Protein AF-A0A3D5U955-F1 (afdb_monomer_lite)

pLDDT: mean 88.34, std 6.46, range [66.62, 96.31]

Structure (mmCIF, N/CA/C/O backbone):
data_AF-A0A3D5U955-F1
#
_entry.id   AF-A0A3D5U955-F1
#
loop_
_atom_site.group_PDB
_atom_site.id
_atom_site.type_symbol
_atom_site.label_atom_id
_atom_site.label_alt_id
_atom_site.label_comp_id
_atom_site.label_asym_id
_atom_site.label_entity_id
_atom_site.label_seq_id
_atom_site.pdbx_PDB_ins_code
_atom_site.Cartn_x
_atom_site.Cartn_y
_atom_site.Cartn_z
_atom_site.occupancy
_atom_site.B_iso_or_equiv
_atom_site.auth_seq_id
_atom_site.auth_comp_id
_atom_site.auth_asym_id
_atom_site.auth_atom_id
_atom_site.pdbx_PDB_model_num
ATOM 1 N N . ALA A 1 1 ? 8.422 6.964 -5.725 1.00 85.19 1 ALA A N 1
ATOM 2 C CA . ALA A 1 1 ? 7.190 7.581 -5.174 1.00 85.19 1 ALA A CA 1
ATOM 3 C C . ALA A 1 1 ? 6.541 6.650 -4.154 1.00 85.19 1 ALA A C 1
ATOM 5 O O . ALA A 1 1 ? 6.365 5.480 -4.474 1.00 85.19 1 ALA A O 1
ATOM 6 N N . VAL A 1 2 ? 6.213 7.146 -2.961 1.00 91.75 2 VAL A N 1
ATOM 7 C CA . VAL A 1 2 ? 5.649 6.398 -1.813 1.00 91.75 2 VAL A CA 1
ATOM 8 C C . VAL A 1 2 ? 4.308 7.009 -1.396 1.00 91.75 2 VAL A C 1
ATOM 10 O O . VAL 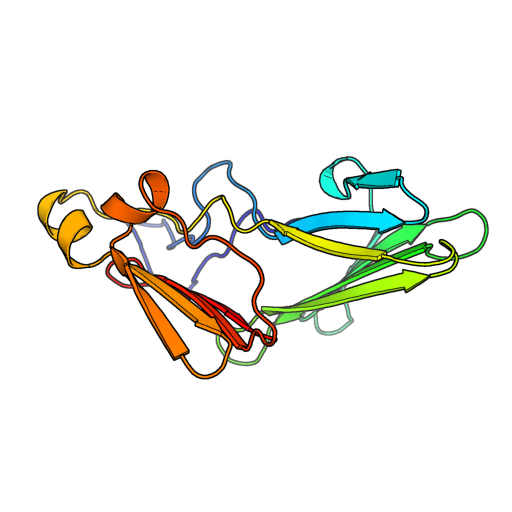A 1 2 ? 4.005 8.117 -1.835 1.00 91.75 2 VAL A O 1
ATOM 13 N N . ILE A 1 3 ? 3.537 6.324 -0.549 1.00 92.56 3 ILE A N 1
ATOM 14 C CA . ILE A 1 3 ? 2.359 6.912 0.108 1.00 92.56 3 ILE A CA 1
ATOM 15 C C . ILE A 1 3 ? 2.709 7.197 1.565 1.00 92.56 3 ILE A C 1
ATOM 17 O O . ILE A 1 3 ? 3.130 6.303 2.294 1.00 92.56 3 ILE A O 1
ATOM 21 N N . ASN A 1 4 ? 2.533 8.442 1.977 1.00 93.88 4 ASN A N 1
ATOM 22 C CA . ASN A 1 4 ? 2.817 8.949 3.319 1.00 93.88 4 ASN A CA 1
ATOM 23 C C . ASN A 1 4 ? 1.550 9.314 4.108 1.00 93.88 4 ASN A C 1
ATOM 25 O O . ASN A 1 4 ? 1.643 9.508 5.312 1.00 93.88 4 ASN A O 1
ATOM 29 N N . SER A 1 5 ? 0.386 9.372 3.457 1.00 93.44 5 SER A N 1
ATOM 30 C CA . SER A 1 5 ? -0.899 9.645 4.106 1.00 93.44 5 SER A CA 1
ATOM 31 C C . SER A 1 5 ? -2.059 9.053 3.300 1.00 93.44 5 SER A C 1
ATOM 33 O O . SER A 1 5 ? -2.028 9.060 2.066 1.00 93.44 5 SER A O 1
ATOM 35 N N . ILE A 1 6 ? -3.066 8.522 3.999 1.00 93.94 6 ILE A N 1
ATOM 36 C CA . ILE A 1 6 ? -4.365 8.110 3.453 1.00 93.94 6 ILE A CA 1
ATOM 37 C C . ILE A 1 6 ? -5.448 8.635 4.401 1.00 93.94 6 ILE A C 1
ATOM 39 O O . ILE A 1 6 ? -5.852 7.952 5.344 1.00 93.94 6 ILE A O 1
ATOM 43 N N . GLU A 1 7 ? -5.927 9.848 4.132 1.00 93.56 7 GLU A N 1
ATOM 44 C CA . GLU A 1 7 ? -6.971 10.496 4.929 1.00 93.56 7 GLU A CA 1
ATOM 45 C C . GLU A 1 7 ? -8.379 10.067 4.495 1.00 93.56 7 GLU A C 1
ATOM 47 O O . GLU A 1 7 ? -8.795 10.247 3.346 1.00 93.56 7 GLU A O 1
ATOM 52 N N . LEU A 1 8 ? -9.158 9.554 5.446 1.00 92.56 8 LEU A N 1
ATOM 53 C CA . LEU A 1 8 ? -10.563 9.222 5.253 1.00 92.56 8 LEU A CA 1
ATOM 54 C C . LEU A 1 8 ? -11.438 10.433 5.596 1.00 92.56 8 LEU A C 1
ATOM 56 O O . LEU A 1 8 ? -11.692 10.734 6.761 1.00 92.56 8 LEU A O 1
ATOM 60 N N . LYS A 1 9 ? -11.934 11.122 4.565 1.00 90.81 9 LYS A N 1
ATOM 61 C CA . LYS A 1 9 ? -12.647 12.409 4.699 1.00 90.81 9 LYS A CA 1
ATOM 62 C C . LYS A 1 9 ? -13.905 12.350 5.572 1.00 90.81 9 LYS A C 1
ATOM 64 O O . LYS A 1 9 ? -14.230 13.340 6.230 1.00 90.81 9 LYS A O 1
ATOM 69 N N . ASP A 1 10 ? -14.568 11.199 5.621 1.00 91.81 10 ASP A N 1
ATOM 70 C CA . ASP A 1 10 ? -15.824 11.005 6.357 1.00 91.81 10 ASP A CA 1
ATOM 71 C C . ASP A 1 10 ? -15.627 10.480 7.789 1.00 91.81 10 ASP A C 1
ATOM 73 O O . ASP A 1 10 ? -16.603 10.232 8.495 1.00 91.81 10 ASP A O 1
ATOM 77 N N . PHE A 1 11 ? -14.378 10.308 8.236 1.00 91.31 11 PHE A N 1
ATOM 78 C CA . PHE A 1 11 ? -14.065 9.780 9.561 1.00 91.31 11 PHE A CA 1
ATOM 79 C C . PHE A 1 11 ? -13.193 10.759 10.338 1.00 91.31 11 PHE A C 1
ATOM 81 O O . PHE A 1 11 ? -12.089 11.104 9.919 1.00 91.31 11 PHE A O 1
ATOM 88 N N . ASP A 1 12 ? -13.680 11.165 11.505 1.00 89.69 12 ASP A N 1
ATOM 89 C CA . ASP A 1 12 ? -12.967 12.058 12.410 1.00 89.69 12 ASP A CA 1
ATOM 90 C C . ASP A 1 12 ? -12.318 11.255 13.543 1.00 89.69 12 ASP A C 1
ATOM 92 O O . ASP A 1 12 ? -12.955 10.421 14.192 1.00 89.69 12 ASP A O 1
ATOM 96 N N . PHE A 1 13 ? -11.038 11.515 13.790 1.00 81.50 13 PHE A N 1
ATOM 97 C CA . PHE A 1 13 ? -10.317 11.010 14.956 1.00 81.50 13 PHE A CA 1
ATOM 98 C C . PHE A 1 13 ? -10.507 11.923 16.177 1.00 81.50 13 PHE A C 1
ATOM 100 O O . PHE A 1 13 ? -10.559 11.463 17.318 1.00 81.50 13 PHE A O 1
ATOM 107 N N . GLY A 1 14 ? -10.657 13.223 15.934 1.00 81.19 14 GLY A N 1
ATOM 108 C CA . GLY A 1 14 ? -10.925 14.244 16.937 1.00 81.19 14 GLY A CA 1
ATOM 109 C C . GLY A 1 14 ? -11.495 15.502 16.282 1.00 81.19 14 GLY A C 1
ATOM 110 O O . GLY A 1 14 ? -11.729 15.506 15.073 1.00 81.19 14 GLY A O 1
ATOM 111 N N . PRO A 1 15 ? -11.726 16.579 17.050 1.00 83.81 15 PRO A N 1
ATOM 112 C CA . PRO A 1 15 ? -12.160 17.852 16.485 1.00 83.81 15 PRO A CA 1
ATOM 113 C C . PRO A 1 15 ? -11.187 18.303 15.389 1.00 83.81 15 PRO A C 1
ATOM 115 O O . PRO A 1 15 ? -10.001 18.466 15.662 1.00 83.81 15 PRO A O 1
ATOM 118 N N . GLU A 1 16 ? -11.692 18.461 14.163 1.00 84.25 16 GLU A N 1
ATOM 119 C CA . GLU A 1 16 ? -10.936 18.916 12.981 1.00 84.25 16 GLU A CA 1
ATOM 120 C C . GLU A 1 16 ? -9.790 17.996 12.517 1.00 84.25 16 GLU A C 1
ATOM 122 O O . GLU A 1 16 ? -9.053 18.357 11.602 1.00 84.25 16 GLU A O 1
ATOM 127 N N . LEU A 1 17 ? -9.658 16.791 13.082 1.00 88.44 17 LEU A N 1
ATOM 128 C CA . LEU A 1 17 ? -8.620 15.833 12.705 1.00 88.44 17 LEU A CA 1
ATOM 129 C C . LEU A 1 17 ? -9.244 14.612 12.036 1.00 88.44 17 LEU A C 1
ATOM 131 O O . LEU A 1 17 ? -9.953 13.836 12.681 1.00 88.44 17 LEU A O 1
ATOM 135 N N . LYS A 1 18 ? -8.956 14.437 10.745 1.00 91.19 18 LYS A N 1
ATOM 136 C CA . LYS A 1 18 ? -9.391 13.268 9.979 1.00 91.19 18 LYS A CA 1
ATOM 137 C C . LYS A 1 18 ? -8.603 12.029 10.372 1.00 91.19 18 LYS A C 1
ATOM 139 O O . LYS A 1 18 ? -7.474 12.106 10.852 1.00 91.19 18 LYS A O 1
ATOM 144 N N . VAL A 1 19 ? -9.228 10.872 10.188 1.00 91.69 19 VAL A N 1
ATOM 145 C CA . VAL A 1 19 ? -8.535 9.593 10.306 1.00 91.69 19 VAL A CA 1
ATOM 146 C C . VAL A 1 19 ? -7.545 9.477 9.153 1.00 91.69 19 VAL A C 1
ATOM 148 O O . VAL A 1 19 ? -7.959 9.398 8.000 1.00 91.69 19 VAL A O 1
ATOM 151 N N . ASP A 1 20 ? -6.257 9.412 9.477 1.00 93.50 20 ASP A N 1
ATOM 152 C CA . ASP A 1 20 ? -5.210 8.952 8.566 1.00 93.50 20 ASP A CA 1
ATOM 153 C C . ASP A 1 20 ? -4.901 7.483 8.869 1.00 93.50 20 ASP A C 1
ATOM 155 O O . ASP A 1 20 ? -4.747 7.093 10.031 1.00 93.50 20 ASP A O 1
ATOM 159 N N . LEU A 1 21 ? -4.855 6.646 7.835 1.00 93.56 21 LEU A N 1
ATOM 160 C CA . LEU A 1 21 ? -4.529 5.231 7.985 1.00 93.56 21 LEU A CA 1
ATOM 161 C C . LEU A 1 21 ? -3.021 4.966 8.024 1.00 93.56 21 LEU A C 1
ATOM 163 O O . LEU A 1 21 ? -2.617 3.887 8.469 1.00 93.56 21 LEU A O 1
ATOM 167 N N . ILE A 1 22 ? -2.189 5.910 7.583 1.00 93.56 22 ILE A N 1
ATOM 168 C CA . ILE A 1 22 ? -0.731 5.788 7.632 1.00 93.56 22 ILE A CA 1
ATOM 169 C C . ILE A 1 22 ? -0.227 6.383 8.953 1.00 93.56 22 ILE A C 1
ATOM 171 O O . ILE A 1 22 ? -0.632 7.486 9.316 1.00 93.56 22 ILE A O 1
ATOM 175 N N . PRO A 1 23 ? 0.627 5.676 9.720 1.00 90.56 23 PRO A N 1
ATOM 176 C CA . PRO A 1 23 ? 1.197 6.242 10.937 1.00 90.56 23 PRO A CA 1
ATOM 177 C C . PRO A 1 23 ? 1.967 7.540 10.669 1.00 90.56 23 PRO A C 1
ATOM 179 O O . PRO A 1 23 ? 2.599 7.694 9.624 1.00 90.56 23 PRO A O 1
ATOM 182 N N . GLU A 1 24 ? 1.969 8.444 11.649 1.00 89.94 24 GLU A N 1
ATOM 183 C CA . GLU A 1 24 ? 2.676 9.721 11.546 1.00 89.94 24 GLU A CA 1
ATOM 184 C C . GLU A 1 24 ? 4.156 9.510 11.181 1.00 89.94 24 GLU A C 1
ATOM 186 O O . GLU A 1 24 ? 4.832 8.654 11.758 1.00 89.94 24 GLU A O 1
ATOM 191 N N . GLN A 1 25 ? 4.657 10.290 10.216 1.00 90.19 25 GLN A N 1
ATOM 192 C CA . GLN A 1 25 ? 6.034 10.220 9.693 1.00 90.19 25 GLN A CA 1
ATOM 193 C C . GLN A 1 25 ? 6.413 8.879 9.039 1.00 90.19 25 GLN A C 1
ATOM 195 O O . GLN A 1 25 ? 7.581 8.667 8.705 1.00 90.19 25 GLN A O 1
ATOM 200 N N . ALA A 1 26 ? 5.454 7.976 8.834 1.00 92.44 26 ALA A N 1
ATOM 201 C CA . ALA A 1 26 ? 5.688 6.719 8.153 1.00 92.44 26 ALA A CA 1
ATOM 202 C C . ALA A 1 26 ? 5.388 6.819 6.653 1.00 92.44 26 ALA A C 1
ATOM 204 O O . ALA A 1 26 ? 4.783 7.767 6.153 1.00 92.44 26 ALA A O 1
ATOM 205 N N . GLN A 1 27 ? 5.834 5.805 5.921 1.00 92.38 27 GLN A N 1
ATOM 206 C CA . GLN A 1 27 ? 5.562 5.659 4.500 1.00 92.38 27 GLN A CA 1
ATOM 207 C C . GLN A 1 27 ? 5.279 4.197 4.182 1.00 92.38 27 GLN A C 1
ATOM 209 O O . GLN A 1 27 ? 5.861 3.291 4.783 1.00 92.38 27 GLN A O 1
ATOM 214 N N . ILE A 1 28 ? 4.412 3.976 3.207 1.00 92.44 28 ILE A N 1
ATOM 215 C CA . ILE A 1 28 ? 4.135 2.662 2.649 1.00 92.44 28 ILE A CA 1
ATOM 216 C C . ILE A 1 28 ? 4.401 2.644 1.152 1.00 92.44 28 ILE A C 1
ATOM 218 O O . ILE A 1 28 ? 4.570 3.664 0.478 1.00 92.44 28 ILE A O 1
ATOM 222 N N . LEU A 1 29 ? 4.405 1.420 0.646 1.00 90.88 29 LEU A N 1
ATOM 223 C CA . LEU A 1 29 ? 4.620 1.055 -0.731 1.00 90.88 29 LEU A CA 1
ATOM 224 C C . LEU A 1 29 ? 5.977 1.516 -1.267 1.00 90.88 29 LEU A C 1
ATOM 226 O O . LEU A 1 29 ? 6.110 1.663 -2.478 1.00 90.88 29 LEU A O 1
ATOM 230 N N . ASN A 1 30 ? 7.005 1.689 -0.423 1.00 91.88 30 ASN A N 1
ATOM 231 C CA . ASN A 1 30 ? 8.362 1.825 -0.955 1.00 91.88 30 ASN A CA 1
ATOM 232 C C . ASN A 1 30 ? 8.702 0.605 -1.821 1.00 91.88 30 ASN A C 1
ATOM 234 O O . ASN A 1 30 ? 8.277 -0.512 -1.526 1.00 91.88 30 ASN A O 1
ATOM 238 N N . SER A 1 31 ? 9.432 0.829 -2.907 1.00 91.19 31 SER A N 1
ATOM 239 C CA . SER A 1 31 ? 9.689 -0.189 -3.911 1.00 91.19 31 SER A CA 1
ATOM 240 C C . SER A 1 31 ? 11.178 -0.379 -4.127 1.00 91.19 31 SER A C 1
ATOM 242 O O . SER A 1 31 ? 11.909 0.591 -4.313 1.00 91.19 31 SER A O 1
ATOM 244 N N . ILE A 1 32 ? 11.607 -1.638 -4.145 1.00 92.50 32 ILE A N 1
ATOM 245 C CA . ILE A 1 32 ? 12.961 -2.029 -4.539 1.00 92.50 32 ILE A CA 1
ATOM 246 C C . ILE A 1 32 ? 12.849 -2.894 -5.789 1.00 92.50 32 ILE A C 1
ATOM 248 O O . ILE A 1 32 ? 12.144 -3.905 -5.778 1.00 92.50 32 ILE A O 1
ATOM 252 N N . VAL A 1 33 ? 13.533 -2.499 -6.859 1.00 90.88 33 VAL A N 1
ATOM 253 C CA . VAL A 1 33 ? 13.594 -3.258 -8.116 1.00 90.88 33 VAL A CA 1
ATOM 254 C C . VAL A 1 33 ? 14.884 -4.064 -8.142 1.00 90.88 33 VAL A C 1
ATOM 256 O O . VAL A 1 33 ? 15.955 -3.502 -7.930 1.00 90.88 33 VAL A O 1
ATOM 259 N N . TYR A 1 34 ? 14.794 -5.364 -8.416 1.00 90.81 34 TYR A N 1
ATOM 260 C CA . TYR A 1 34 ? 15.948 -6.256 -8.525 1.00 90.81 34 TYR A CA 1
ATOM 261 C C . TYR A 1 34 ? 16.239 -6.560 -9.997 1.00 90.81 34 TYR A C 1
ATOM 263 O O . TYR A 1 34 ? 15.386 -7.118 -10.689 1.00 90.81 34 TYR A O 1
ATOM 271 N N . SER A 1 35 ? 17.443 -6.234 -10.472 1.00 87.00 35 SER A N 1
ATOM 272 C CA . SER A 1 35 ? 17.881 -6.476 -11.855 1.00 87.00 35 SER A CA 1
ATOM 273 C C . SER A 1 35 ? 19.337 -6.925 -11.887 1.00 87.00 35 SER A C 1
ATOM 275 O O . SER A 1 35 ? 20.181 -6.321 -11.236 1.00 87.00 35 SER A O 1
ATOM 277 N N . GLY A 1 36 ? 19.646 -8.001 -12.615 1.00 78.31 36 GLY A N 1
ATOM 278 C CA . GLY A 1 36 ? 21.038 -8.388 -12.904 1.00 78.31 36 GLY A CA 1
ATOM 279 C C . GLY A 1 36 ? 21.951 -8.668 -11.696 1.00 78.31 36 GLY A C 1
ATOM 280 O O . GLY A 1 36 ? 23.166 -8.662 -11.853 1.00 78.31 36 GLY A O 1
ATOM 281 N N . GLY A 1 37 ? 21.394 -8.918 -10.505 1.00 79.94 37 GLY A N 1
ATOM 282 C CA . GLY A 1 37 ? 22.157 -9.087 -9.257 1.00 79.94 37 GLY A CA 1
ATOM 283 C C . GLY A 1 37 ? 22.310 -7.806 -8.428 1.00 79.94 37 GLY A C 1
ATOM 284 O O . GLY A 1 37 ? 22.823 -7.864 -7.314 1.00 79.94 37 GLY A O 1
ATOM 285 N N . GLU A 1 38 ? 21.812 -6.679 -8.930 1.00 84.94 38 GLU A N 1
ATOM 286 C CA . GLU A 1 38 ? 21.726 -5.403 -8.228 1.00 84.94 38 GLU A CA 1
ATOM 287 C C . GLU A 1 38 ? 20.288 -5.115 -7.774 1.00 84.94 38 GLU A C 1
ATOM 289 O O . GLU A 1 38 ? 19.317 -5.736 -8.225 1.00 84.94 38 GLU A O 1
ATOM 294 N N . SER A 1 39 ? 20.149 -4.155 -6.860 1.00 89.50 39 SER A N 1
ATOM 295 C CA . SER A 1 39 ? 18.856 -3.671 -6.384 1.00 89.50 39 SER A CA 1
ATOM 296 C C . SER A 1 39 ? 18.817 -2.150 -6.370 1.00 89.50 39 SER A C 1
ATOM 298 O O . SER A 1 39 ? 19.741 -1.524 -5.850 1.00 89.50 39 SER A O 1
ATOM 300 N N . ILE A 1 40 ? 17.729 -1.568 -6.866 1.00 88.88 40 ILE A N 1
ATOM 301 C CA . ILE A 1 40 ? 17.505 -0.122 -6.877 1.00 88.88 40 ILE A CA 1
ATOM 302 C C . ILE A 1 40 ? 16.371 0.220 -5.918 1.00 88.88 40 ILE A C 1
ATOM 304 O O . ILE A 1 40 ? 15.236 -0.214 -6.119 1.00 88.88 40 ILE A O 1
ATOM 308 N N . ASP A 1 41 ? 16.676 1.016 -4.893 1.00 90.50 41 ASP A N 1
ATOM 309 C CA . ASP A 1 41 ? 15.680 1.583 -3.980 1.00 90.50 41 ASP A CA 1
ATOM 310 C C . ASP A 1 41 ? 15.062 2.850 -4.582 1.00 90.50 41 ASP A C 1
ATOM 312 O O . ASP A 1 41 ? 15.713 3.893 -4.727 1.00 90.50 41 ASP A O 1
ATOM 316 N N . LEU A 1 42 ? 13.777 2.766 -4.916 1.00 88.56 42 LEU A N 1
ATOM 317 C CA . LEU A 1 42 ? 13.049 3.843 -5.571 1.00 88.56 42 LEU A CA 1
ATOM 318 C C . LEU A 1 42 ? 12.675 4.987 -4.623 1.00 88.56 42 LEU A C 1
ATOM 320 O O . LEU A 1 42 ? 12.267 6.040 -5.107 1.00 88.56 42 LEU A O 1
ATOM 324 N N . SER A 1 43 ? 12.804 4.842 -3.301 1.00 84.88 43 SER A N 1
ATOM 325 C CA . SER A 1 43 ? 12.588 5.975 -2.382 1.00 84.88 43 SER A CA 1
ATOM 326 C C . SER A 1 43 ? 13.672 7.045 -2.490 1.00 84.88 43 SER A C 1
ATOM 328 O O . SER A 1 43 ? 13.419 8.205 -2.181 1.00 84.88 43 SER A O 1
ATOM 330 N N . THR A 1 44 ? 14.865 6.675 -2.960 1.00 87.56 44 THR A N 1
ATOM 331 C CA . THR A 1 44 ? 16.036 7.567 -3.024 1.00 87.56 44 THR A CA 1
ATOM 332 C C . THR A 1 44 ? 16.128 8.379 -4.317 1.00 87.56 44 THR A C 1
ATOM 334 O O . THR A 1 44 ? 17.052 9.172 -4.489 1.00 87.56 44 THR A O 1
ATOM 337 N N . HIS A 1 45 ? 15.172 8.196 -5.229 1.00 89.75 45 HIS A N 1
ATOM 338 C CA . HIS A 1 45 ? 15.172 8.799 -6.557 1.00 89.75 45 HIS A CA 1
ATOM 339 C C . HIS A 1 45 ? 14.058 9.837 -6.702 1.00 89.75 45 HIS A C 1
ATOM 341 O O . HIS A 1 45 ? 12.943 9.660 -6.205 1.00 89.75 45 HIS A O 1
ATOM 347 N N . ASN A 1 46 ? 14.344 10.897 -7.458 1.00 90.25 46 ASN A N 1
ATOM 348 C CA . ASN A 1 46 ? 13.356 11.908 -7.813 1.00 90.25 46 ASN A CA 1
ATOM 349 C C . ASN A 1 46 ? 12.554 11.455 -9.035 1.00 90.25 46 ASN A C 1
ATOM 351 O O . ASN A 1 46 ? 13.123 11.097 -10.065 1.00 90.25 46 ASN A O 1
ATOM 355 N N . PHE A 1 47 ? 11.230 11.504 -8.919 1.00 93.81 47 PHE A N 1
ATOM 356 C CA . PHE A 1 47 ? 10.306 11.189 -10.003 1.00 93.81 47 PHE A CA 1
ATOM 357 C C . PHE A 1 47 ? 9.709 12.472 -10.563 1.00 93.81 47 PHE A C 1
ATOM 359 O O . PHE A 1 47 ? 9.439 13.415 -9.821 1.00 93.81 47 PHE A O 1
ATOM 366 N N . ILE A 1 48 ? 9.435 12.469 -11.862 1.00 94.81 48 ILE A N 1
ATOM 367 C CA . ILE A 1 48 ? 8.557 13.458 -12.485 1.00 94.81 48 ILE A CA 1
ATOM 368 C C . ILE A 1 48 ? 7.128 12.944 -12.340 1.00 94.81 48 ILE A C 1
ATOM 370 O O . ILE A 1 48 ? 6.862 11.791 -12.677 1.00 94.81 48 ILE A O 1
ATOM 374 N N . SER A 1 49 ? 6.223 13.770 -11.822 1.00 94.94 49 SER A N 1
ATOM 375 C CA . SER A 1 49 ? 4.814 13.415 -11.649 1.00 94.94 49 SER A CA 1
ATOM 376 C C . SER A 1 49 ? 3.938 14.063 -12.711 1.00 94.94 49 SER A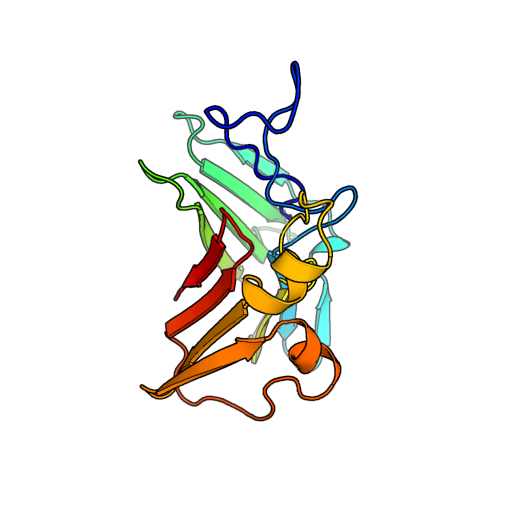 C 1
ATOM 378 O O . SER A 1 49 ? 4.066 15.260 -12.968 1.00 94.94 49 SER A O 1
ATOM 380 N N . GLU A 1 50 ? 2.987 13.302 -13.228 1.00 95.94 50 GLU A N 1
ATOM 381 C CA . GLU A 1 50 ? 1.906 13.774 -14.083 1.00 95.94 50 GLU A CA 1
ATOM 382 C C . GLU A 1 50 ? 0.569 13.338 -13.481 1.00 95.94 50 GLU A C 1
ATOM 384 O O . GLU A 1 50 ? 0.393 12.172 -13.127 1.00 95.94 50 GLU A O 1
ATOM 389 N N . VAL A 1 51 ? -0.357 14.281 -13.324 1.00 95.44 51 VAL A N 1
ATOM 390 C CA . VAL A 1 51 ? -1.716 14.023 -12.832 1.00 95.44 51 VAL A CA 1
ATOM 391 C C . VAL A 1 51 ? -2.647 13.975 -14.034 1.00 95.44 51 VAL A C 1
ATOM 393 O O . VAL A 1 51 ? -2.544 14.820 -14.924 1.00 95.44 51 VAL A O 1
ATOM 396 N N . ASP A 1 52 ? -3.548 12.995 -14.072 1.00 93.38 52 ASP A N 1
ATOM 397 C CA . ASP A 1 52 ? -4.504 12.906 -15.170 1.00 93.38 52 ASP A CA 1
ATOM 398 C C . ASP A 1 52 ? -5.502 14.075 -15.179 1.00 93.38 52 ASP A C 1
ATOM 400 O O . ASP A 1 52 ? -5.709 14.787 -14.195 1.00 93.38 52 ASP A O 1
ATOM 404 N N . SER A 1 53 ? -6.181 14.254 -16.313 1.00 90.38 53 SER A N 1
ATOM 405 C CA . SER A 1 53 ? -7.178 15.321 -16.484 1.00 90.38 53 SER A CA 1
ATOM 406 C C . SER A 1 53 ? -8.365 15.246 -15.513 1.00 90.38 53 SER A C 1
ATOM 408 O O . SER A 1 53 ? -9.050 16.245 -15.307 1.00 90.38 53 SER A O 1
ATOM 410 N N . THR A 1 54 ? -8.611 14.078 -14.913 1.00 88.44 54 THR A N 1
ATOM 411 C CA . THR A 1 54 ? -9.694 13.846 -13.948 1.00 88.44 54 THR A CA 1
ATOM 412 C C . THR A 1 54 ? -9.249 14.026 -12.497 1.00 88.44 54 THR A C 1
ATOM 414 O O . THR A 1 54 ? -10.077 13.937 -11.596 1.00 88.44 54 THR A O 1
ATOM 417 N N . SER A 1 55 ? -7.960 14.297 -12.260 1.00 87.25 55 SER A N 1
ATOM 418 C CA . SER A 1 55 ? -7.325 14.308 -10.936 1.00 87.25 55 SER A CA 1
ATOM 419 C C . SER A 1 55 ? -7.532 13.017 -10.133 1.00 87.25 55 SER A C 1
ATOM 421 O O . SER A 1 55 ? -7.446 13.032 -8.906 1.00 87.25 55 SER A O 1
ATOM 423 N N . ASN A 1 56 ? -7.809 11.904 -10.817 1.00 93.00 56 ASN A N 1
ATOM 424 C CA . ASN A 1 56 ? -8.109 10.613 -10.197 1.00 93.00 56 ASN A CA 1
ATOM 425 C C . ASN A 1 56 ? -6.921 9.645 -10.240 1.00 93.00 56 ASN A C 1
ATOM 427 O O . ASN A 1 56 ? -6.897 8.636 -9.530 1.00 93.00 56 ASN A O 1
ATOM 431 N N . SER A 1 57 ? -5.923 9.950 -11.066 1.00 96.12 57 SER A N 1
ATOM 432 C CA . SER A 1 57 ? -4.669 9.218 -11.102 1.00 96.12 57 SER A CA 1
ATOM 433 C C . SER A 1 57 ? -3.461 10.135 -11.184 1.00 96.12 57 SER A C 1
ATOM 435 O O . SER A 1 57 ? -3.516 11.257 -11.694 1.00 96.12 57 SER A O 1
ATOM 437 N N . VAL A 1 58 ? -2.351 9.625 -10.664 1.00 96.19 58 VAL A N 1
ATOM 438 C CA . VAL A 1 58 ? -1.033 10.241 -10.748 1.00 96.19 58 VAL A CA 1
ATOM 439 C C . VAL A 1 58 ? -0.032 9.194 -11.207 1.00 96.19 58 VAL A C 1
ATOM 441 O O . VAL A 1 58 ? 0.010 8.083 -10.679 1.00 96.19 58 VAL A O 1
ATOM 444 N N . THR A 1 59 ? 0.787 9.554 -12.188 1.00 96.31 59 THR A N 1
ATOM 445 C CA . THR A 1 59 ? 1.886 8.729 -12.685 1.00 96.31 59 THR A CA 1
ATOM 446 C C . THR A 1 59 ? 3.210 9.392 -12.351 1.00 96.31 59 THR A C 1
ATOM 448 O O . THR A 1 59 ? 3.441 10.556 -12.654 1.00 96.31 59 THR A O 1
ATOM 451 N N . PHE A 1 60 ? 4.101 8.631 -11.734 1.00 95.19 60 PHE A N 1
ATOM 452 C CA . PHE A 1 60 ? 5.457 9.012 -11.384 1.00 95.19 60 PHE A CA 1
ATOM 453 C C . PHE A 1 60 ? 6.430 8.294 -12.314 1.00 95.19 60 PHE A C 1
ATOM 455 O O . PHE A 1 60 ? 6.467 7.066 -12.331 1.00 95.19 60 PHE A O 1
ATOM 462 N N . SER A 1 61 ? 7.251 9.045 -13.041 1.00 94.81 61 SER A N 1
ATOM 463 C CA . SER A 1 61 ? 8.229 8.501 -13.986 1.00 94.81 61 SER A CA 1
ATOM 464 C C . SER A 1 61 ? 9.658 8.827 -13.556 1.00 94.81 61 SER A C 1
ATOM 466 O O . SER A 1 61 ? 9.997 9.991 -13.325 1.00 94.81 61 SER A O 1
ATOM 468 N N . LEU A 1 62 ? 10.502 7.798 -13.467 1.00 92.62 62 LEU A N 1
ATOM 469 C CA . LEU A 1 62 ? 11.953 7.936 -13.380 1.00 92.62 62 LEU A CA 1
ATOM 470 C C . LEU A 1 62 ? 12.512 7.921 -14.804 1.00 92.62 62 LEU A C 1
ATOM 472 O O . LEU A 1 62 ? 12.397 6.918 -15.510 1.00 92.62 62 LEU A O 1
ATOM 476 N N . GLN A 1 63 ? 13.086 9.043 -15.230 1.00 89.94 63 GLN A N 1
ATOM 477 C CA . GLN A 1 63 ? 13.591 9.206 -16.592 1.00 89.94 63 GLN A CA 1
ATOM 478 C C . GLN A 1 63 ? 14.986 8.595 -16.748 1.00 89.94 63 GLN A C 1
ATOM 480 O O . GLN A 1 63 ? 15.863 8.806 -15.911 1.00 89.94 63 GLN A O 1
ATOM 485 N N . GLY A 1 64 ? 15.186 7.848 -17.834 1.00 83.19 64 GLY A N 1
ATOM 486 C CA . GLY A 1 64 ? 16.503 7.506 -18.364 1.00 83.19 64 GLY A CA 1
ATOM 487 C C . GLY A 1 64 ? 17.011 8.584 -19.327 1.00 83.19 64 GLY A C 1
ATOM 488 O O . GLY A 1 64 ? 16.523 9.710 -19.331 1.00 83.19 64 GLY A O 1
ATOM 489 N N . GLN A 1 65 ? 17.992 8.241 -20.169 1.00 74.88 65 GLN A N 1
ATOM 490 C CA . GLN A 1 65 ? 18.521 9.191 -21.162 1.00 74.88 65 GLN A CA 1
ATOM 491 C C . GLN A 1 65 ? 17.504 9.556 -22.253 1.00 74.88 65 GLN A C 1
ATOM 493 O O . GLN A 1 65 ? 17.483 10.706 -22.679 1.00 74.88 65 GLN A O 1
ATOM 498 N N . ASN A 1 66 ? 16.683 8.594 -22.690 1.00 74.31 66 ASN A N 1
ATOM 499 C CA . ASN A 1 66 ? 15.754 8.779 -23.811 1.00 74.31 66 ASN A CA 1
ATOM 500 C C . ASN A 1 66 ? 14.284 8.538 -23.433 1.00 74.31 66 ASN A C 1
ATOM 502 O O . ASN A 1 66 ? 13.419 9.193 -23.998 1.00 74.31 66 ASN A O 1
ATOM 506 N N . ASP A 1 67 ? 14.013 7.644 -22.475 1.00 77.31 67 ASP A N 1
ATOM 507 C CA . ASP A 1 67 ? 12.662 7.228 -22.077 1.00 77.31 67 ASP A CA 1
ATOM 508 C C . ASP A 1 67 ? 12.575 6.969 -20.566 1.00 77.31 67 ASP A C 1
ATOM 510 O O . ASP A 1 67 ? 13.597 6.805 -19.888 1.00 77.31 67 ASP A O 1
ATOM 514 N N . ALA A 1 68 ? 11.350 6.864 -20.042 1.00 76.62 68 ALA A N 1
ATOM 515 C CA . ALA A 1 68 ? 11.106 6.462 -18.661 1.00 76.62 68 ALA A CA 1
ATOM 516 C C . ALA A 1 68 ? 11.524 5.000 -18.430 1.00 76.62 68 ALA A C 1
ATOM 518 O O . ALA A 1 68 ? 10.978 4.075 -19.036 1.00 76.62 68 ALA A O 1
ATOM 519 N N . ILE A 1 69 ? 12.467 4.790 -17.510 1.00 89.19 69 ILE A N 1
ATOM 520 C CA . ILE A 1 69 ? 12.955 3.454 -17.137 1.00 89.19 69 ILE A CA 1
ATOM 521 C C . ILE A 1 69 ? 12.063 2.792 -16.090 1.00 89.19 69 ILE A C 1
ATOM 523 O O . ILE A 1 69 ? 11.994 1.569 -16.014 1.00 89.19 69 ILE A O 1
ATOM 527 N N . ILE A 1 70 ? 11.358 3.591 -15.287 1.00 91.12 70 ILE A N 1
ATOM 528 C CA . ILE A 1 70 ? 10.393 3.104 -14.304 1.00 91.12 70 ILE A CA 1
ATOM 529 C C . ILE A 1 70 ? 9.208 4.055 -14.295 1.00 91.12 70 ILE A C 1
ATOM 531 O O . ILE A 1 70 ? 9.392 5.265 -14.140 1.00 91.12 70 ILE A O 1
ATOM 535 N N . GLN A 1 71 ? 7.999 3.513 -14.405 1.00 93.19 71 GLN A N 1
ATOM 536 C CA . GLN A 1 71 ? 6.774 4.265 -14.164 1.00 93.19 71 GLN A CA 1
ATOM 537 C C . GLN A 1 71 ? 5.982 3.615 -13.046 1.00 93.19 71 GLN A C 1
ATOM 539 O O . GLN A 1 71 ? 5.858 2.394 -12.973 1.00 93.19 71 GLN A O 1
ATOM 544 N N . ARG A 1 72 ? 5.429 4.454 -12.180 1.00 93.06 72 ARG A N 1
ATOM 545 C CA . ARG A 1 72 ? 4.541 4.045 -11.108 1.00 93.06 72 ARG A CA 1
ATOM 546 C C . ARG A 1 72 ? 3.280 4.876 -11.144 1.00 93.06 72 ARG A C 1
ATOM 548 O O . ARG A 1 72 ? 3.372 6.091 -11.003 1.00 93.06 72 ARG A O 1
ATOM 555 N N . SER A 1 73 ? 2.128 4.243 -11.262 1.00 94.75 73 SER A N 1
ATOM 556 C CA . SER A 1 73 ? 0.844 4.935 -11.202 1.00 94.75 73 SER A CA 1
ATOM 557 C C . SER A 1 73 ? 0.103 4.606 -9.915 1.00 94.75 73 SER A C 1
ATOM 559 O O . SER A 1 73 ? 0.231 3.515 -9.358 1.00 94.75 73 SER A O 1
ATOM 561 N N . TYR A 1 74 ? -0.677 5.578 -9.455 1.00 95.50 74 TYR A N 1
ATOM 562 C CA . TYR A 1 74 ? -1.711 5.393 -8.451 1.00 95.50 74 TYR A CA 1
ATOM 563 C C . TYR A 1 74 ? -3.020 5.926 -9.011 1.00 95.50 74 TYR A C 1
ATOM 565 O O . TYR A 1 74 ? -3.035 7.015 -9.586 1.00 95.50 74 TYR A O 1
ATOM 573 N N . ARG A 1 75 ? -4.111 5.186 -8.836 1.00 95.94 75 ARG A N 1
ATOM 574 C CA . ARG A 1 75 ? -5.451 5.604 -9.258 1.00 95.94 75 ARG A CA 1
ATOM 575 C C . ARG A 1 75 ? -6.474 5.225 -8.200 1.00 95.94 75 ARG A C 1
ATOM 577 O O . ARG A 1 75 ? -6.511 4.066 -7.791 1.00 95.94 75 ARG A O 1
ATOM 584 N N . LEU A 1 76 ? -7.311 6.174 -7.802 1.00 94.25 76 LEU A N 1
ATOM 585 C CA . LEU A 1 76 ? -8.418 5.893 -6.889 1.00 94.25 76 LEU A CA 1
ATOM 586 C C . LEU A 1 76 ? -9.548 5.178 -7.639 1.00 94.25 76 LEU A C 1
ATOM 588 O O . LEU A 1 76 ? -9.804 5.454 -8.816 1.00 94.25 76 LEU A O 1
ATOM 592 N N . ASP A 1 77 ? -10.201 4.236 -6.970 1.00 92.25 77 ASP A N 1
ATOM 593 C CA . ASP A 1 77 ? -11.477 3.693 -7.427 1.00 92.25 77 ASP A CA 1
ATOM 594 C C . ASP A 1 77 ? -12.663 4.493 -6.859 1.00 92.25 77 ASP A C 1
ATOM 596 O O . ASP A 1 77 ? -12.492 5.491 -6.160 1.00 92.25 77 ASP A O 1
ATOM 600 N N . ASP A 1 78 ? -13.882 4.048 -7.166 1.00 90.31 78 ASP A N 1
ATOM 601 C CA . ASP A 1 78 ? -15.117 4.685 -6.690 1.00 90.31 78 ASP A CA 1
ATOM 602 C C . ASP A 1 78 ? -15.449 4.345 -5.215 1.00 90.31 78 ASP A C 1
ATOM 604 O O . ASP A 1 78 ? -16.554 4.618 -4.741 1.00 90.31 78 ASP A O 1
ATOM 608 N N . GLN A 1 79 ? -14.537 3.685 -4.492 1.00 91.00 79 GLN A N 1
ATOM 609 C CA . GLN A 1 79 ? -14.687 3.241 -3.106 1.00 91.00 79 GLN A CA 1
ATOM 610 C C . GLN A 1 79 ? -13.460 3.660 -2.269 1.00 91.00 79 GLN A C 1
ATOM 612 O O . GLN A 1 79 ? -13.223 4.847 -2.064 1.00 91.00 79 GLN A O 1
ATOM 617 N N . TYR A 1 80 ? -12.715 2.693 -1.720 1.00 92.56 80 TYR A N 1
ATOM 618 C CA . TYR A 1 80 ? -11.535 2.903 -0.868 1.00 92.56 80 TYR A CA 1
ATOM 619 C C . TYR A 1 80 ? -10.268 2.267 -1.461 1.00 92.56 80 TYR A C 1
ATOM 621 O O . TYR A 1 80 ? -9.262 2.109 -0.766 1.00 92.56 80 TYR A O 1
ATOM 629 N N . GLY A 1 81 ? -10.319 1.831 -2.719 1.00 94.00 81 GLY A N 1
ATOM 630 C CA . GLY A 1 81 ? -9.213 1.178 -3.398 1.00 94.00 81 GLY A CA 1
ATOM 631 C C . GLY A 1 81 ? -8.259 2.178 -4.037 1.00 94.00 81 GLY A C 1
ATOM 632 O O . GLY A 1 81 ? -8.656 3.179 -4.632 1.00 94.00 81 GLY A O 1
ATOM 633 N N . ILE A 1 82 ? -6.969 1.862 -3.944 1.00 94.69 82 ILE A N 1
ATOM 634 C CA . ILE A 1 82 ? -5.905 2.556 -4.666 1.00 94.69 82 ILE A CA 1
ATOM 635 C C . ILE A 1 82 ? -5.249 1.530 -5.585 1.00 94.69 82 ILE A C 1
ATOM 637 O O . ILE A 1 82 ? -4.465 0.687 -5.143 1.00 94.69 82 ILE A O 1
ATOM 641 N N . HIS A 1 83 ? -5.573 1.593 -6.872 1.00 94.88 83 HIS A N 1
ATOM 642 C CA . HIS A 1 83 ? -4.873 0.814 -7.886 1.00 94.88 83 HIS A CA 1
ATOM 643 C C . HIS A 1 83 ? -3.434 1.306 -7.989 1.00 94.88 83 HIS A C 1
ATOM 645 O O . HIS A 1 83 ?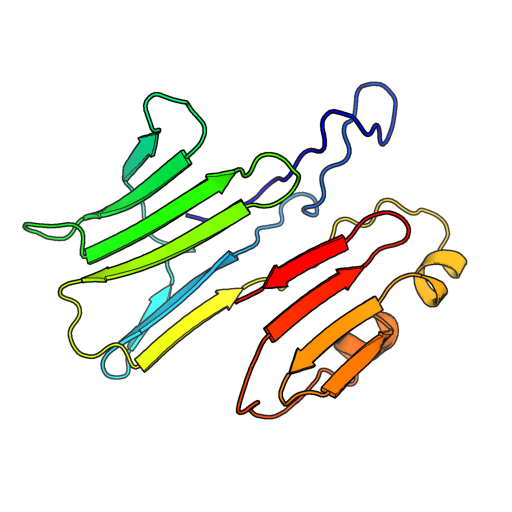 -3.203 2.511 -8.076 1.00 94.88 83 HIS A O 1
ATOM 651 N N . THR A 1 84 ? -2.483 0.374 -7.969 1.00 93.00 84 THR A N 1
ATOM 652 C CA . THR A 1 84 ? -1.055 0.667 -8.084 1.00 93.00 84 THR A CA 1
ATOM 653 C C . THR A 1 84 ? -0.458 -0.201 -9.177 1.00 93.00 84 THR A C 1
ATOM 655 O O . THR A 1 84 ? -0.507 -1.422 -9.061 1.00 93.00 84 THR A O 1
ATOM 658 N N . ASP A 1 85 ? 0.166 0.417 -10.176 1.00 92.56 85 ASP A N 1
ATOM 659 C CA . ASP A 1 85 ? 0.935 -0.294 -11.197 1.00 92.56 85 ASP A CA 1
ATOM 660 C C . ASP A 1 85 ? 2.393 0.159 -11.168 1.00 92.56 85 ASP A C 1
ATOM 662 O O . ASP A 1 85 ? 2.702 1.326 -10.910 1.00 92.56 85 ASP A O 1
ATOM 666 N N . ILE A 1 86 ? 3.302 -0.776 -11.442 1.00 90.50 86 ILE A N 1
ATOM 667 C CA . ILE A 1 86 ? 4.724 -0.498 -11.640 1.00 90.50 86 ILE A CA 1
ATOM 668 C C . ILE A 1 86 ? 5.136 -1.130 -12.962 1.00 90.50 86 ILE A C 1
ATOM 670 O O . ILE A 1 86 ? 5.056 -2.346 -13.123 1.00 90.50 86 ILE A O 1
ATOM 674 N N . SER A 1 87 ? 5.615 -0.307 -13.889 1.00 90.38 87 SER A N 1
ATOM 675 C CA . SER A 1 87 ? 6.275 -0.768 -15.105 1.00 90.38 87 SER A CA 1
ATOM 676 C C . SER A 1 87 ? 7.761 -0.448 -15.038 1.00 90.38 87 SER A C 1
ATOM 678 O O . SER A 1 87 ? 8.175 0.603 -14.541 1.00 90.38 87 SER A O 1
ATOM 680 N N . VAL A 1 88 ? 8.570 -1.385 -15.517 1.00 88.81 88 VAL A N 1
ATOM 681 C CA . VAL A 1 88 ? 10.020 -1.248 -15.590 1.00 88.81 88 VAL A CA 1
ATOM 682 C C . VAL A 1 88 ? 10.434 -1.528 -17.025 1.00 88.81 88 VAL A C 1
ATOM 684 O O . VAL A 1 88 ? 10.171 -2.608 -17.550 1.00 88.81 88 VAL A O 1
ATOM 687 N N . ASN A 1 89 ? 11.082 -0.551 -17.648 1.00 86.62 89 ASN A N 1
ATOM 688 C CA . ASN A 1 89 ? 11.483 -0.578 -19.046 1.00 86.62 89 ASN A CA 1
ATOM 689 C C . ASN A 1 89 ? 12.999 -0.425 -19.154 1.00 86.62 89 ASN A C 1
ATOM 691 O O . ASN A 1 89 ? 13.626 0.266 -18.355 1.00 86.62 89 ASN A O 1
ATOM 695 N N . SER A 1 90 ? 13.595 -1.029 -20.181 1.00 76.06 90 SER A N 1
ATOM 696 C CA . SER A 1 90 ? 14.989 -0.758 -20.574 1.00 76.06 90 SER A CA 1
ATOM 697 C C . SER A 1 90 ? 16.052 -1.020 -19.487 1.00 76.06 90 SER A C 1
ATOM 699 O O . SER A 1 90 ? 17.162 -0.504 -19.573 1.00 76.06 90 SER A O 1
ATOM 701 N N . MET A 1 91 ? 15.740 -1.853 -18.487 1.00 73.69 91 MET A N 1
ATOM 702 C CA . MET A 1 91 ? 16.613 -2.182 -17.348 1.00 73.69 91 MET A CA 1
ATOM 703 C C . MET A 1 91 ? 17.218 -3.599 -17.409 1.00 73.69 91 MET A C 1
ATOM 705 O O . MET A 1 91 ? 17.763 -4.088 -16.418 1.00 73.69 91 MET A O 1
ATOM 709 N N . GLY A 1 92 ? 17.130 -4.269 -18.563 1.00 75.31 92 GLY A N 1
ATOM 710 C CA . GLY A 1 92 ? 17.520 -5.674 -18.705 1.00 75.31 92 GLY A CA 1
ATOM 711 C C . GLY A 1 92 ? 16.561 -6.628 -17.980 1.00 75.31 92 GLY A C 1
ATOM 712 O O . GLY A 1 92 ? 15.390 -6.307 -17.781 1.00 75.31 92 GLY A O 1
ATOM 713 N N . SER A 1 93 ? 17.045 -7.819 -17.615 1.00 82.69 93 SER A N 1
ATOM 714 C CA . SER A 1 93 ? 16.235 -8.841 -16.938 1.00 82.69 93 SER A CA 1
ATOM 715 C C . SER A 1 93 ? 15.886 -8.432 -15.506 1.00 82.69 93 SER A C 1
ATOM 717 O O . SER A 1 93 ? 16.760 -8.367 -14.640 1.00 82.69 93 SER A O 1
ATOM 719 N N . ILE A 1 94 ? 14.595 -8.220 -15.253 1.00 85.31 94 ILE A N 1
ATOM 720 C CA . ILE A 1 94 ? 14.060 -7.956 -13.917 1.00 85.31 94 ILE A CA 1
ATOM 721 C C . ILE A 1 94 ? 13.822 -9.280 -13.196 1.00 85.31 94 ILE A C 1
ATOM 723 O O . ILE A 1 94 ? 13.069 -10.131 -13.663 1.00 85.31 94 ILE A O 1
ATOM 727 N N . ASN A 1 95 ? 14.459 -9.432 -12.038 1.00 87.31 95 ASN A N 1
ATOM 728 C CA . ASN A 1 95 ? 14.340 -10.615 -11.188 1.00 87.31 95 ASN A CA 1
ATOM 729 C C . ASN A 1 95 ? 13.175 -10.498 -10.193 1.00 87.31 95 ASN A C 1
ATOM 731 O O . ASN A 1 95 ? 12.732 -11.503 -9.645 1.00 87.31 95 ASN A O 1
ATOM 735 N N . GLY A 1 96 ? 12.688 -9.280 -9.937 1.00 87.38 96 GLY A N 1
ATOM 736 C CA . GLY A 1 96 ? 11.520 -9.044 -9.096 1.00 87.38 96 GLY A CA 1
ATOM 737 C C . GLY A 1 96 ? 11.380 -7.597 -8.635 1.00 87.38 96 GLY A C 1
ATOM 738 O O . GLY A 1 96 ? 12.279 -6.771 -8.812 1.00 87.38 96 GLY A O 1
ATOM 739 N N . VAL A 1 97 ? 10.246 -7.311 -8.000 1.00 88.75 97 VAL A N 1
ATOM 740 C CA . VAL A 1 97 ? 9.957 -6.038 -7.333 1.00 88.75 97 VAL A CA 1
ATOM 741 C C . VAL A 1 97 ? 9.495 -6.345 -5.915 1.00 88.75 97 VAL A C 1
ATOM 743 O O . VAL A 1 97 ? 8.615 -7.176 -5.706 1.00 88.75 97 VAL A O 1
ATOM 746 N N . ARG A 1 98 ? 10.083 -5.673 -4.928 1.00 90.12 98 ARG A N 1
ATOM 747 C CA . ARG A 1 98 ? 9.602 -5.692 -3.545 1.00 90.12 98 ARG A CA 1
ATOM 748 C C . ARG A 1 98 ? 8.765 -4.452 -3.291 1.00 90.12 98 ARG A C 1
ATOM 750 O O . ARG A 1 98 ? 9.199 -3.358 -3.632 1.00 90.12 98 ARG A O 1
ATOM 757 N N . LEU A 1 99 ? 7.624 -4.632 -2.633 1.00 88.75 99 LEU A N 1
ATOM 758 C CA . LEU A 1 99 ? 6.803 -3.560 -2.074 1.00 88.75 99 LEU A CA 1
ATOM 759 C C . LEU A 1 99 ? 6.888 -3.596 -0.547 1.00 88.75 99 LEU A C 1
ATOM 761 O O . LEU A 1 99 ? 6.816 -4.666 0.057 1.00 88.75 99 LEU A O 1
ATOM 765 N N . ASP A 1 100 ? 7.058 -2.436 0.076 1.00 89.31 100 ASP A N 1
ATOM 766 C CA . ASP A 1 100 ? 7.196 -2.301 1.522 1.00 89.31 100 ASP A CA 1
ATOM 767 C C . ASP A 1 100 ? 5.911 -1.775 2.166 1.00 89.31 100 ASP A C 1
ATOM 769 O O . ASP A 1 100 ? 5.486 -0.659 1.900 1.00 89.31 100 ASP A O 1
ATOM 773 N N . LEU A 1 101 ? 5.307 -2.568 3.046 1.00 85.94 101 LEU A N 1
ATOM 774 C CA . LEU A 1 101 ? 4.133 -2.199 3.846 1.00 85.94 101 LEU A CA 1
ATOM 775 C C . LEU A 1 101 ? 4.442 -2.229 5.353 1.00 85.94 101 LEU A C 1
ATOM 777 O O . LEU A 1 101 ? 3.538 -2.344 6.181 1.00 85.94 101 LEU A O 1
ATOM 781 N N . SER A 1 102 ? 5.723 -2.171 5.728 1.00 83.25 102 SER A N 1
ATOM 782 C CA . SER A 1 102 ? 6.183 -2.389 7.104 1.00 83.25 102 SER A CA 1
ATOM 783 C C . SER A 1 102 ? 5.723 -1.330 8.107 1.00 83.25 102 SER A C 1
ATOM 785 O O . SER A 1 102 ? 5.696 -1.623 9.302 1.00 83.25 102 SER A O 1
ATOM 787 N N . ALA A 1 103 ? 5.290 -0.150 7.648 1.00 86.69 103 ALA A N 1
ATOM 788 C CA . ALA A 1 103 ? 4.682 0.856 8.518 1.00 86.69 103 ALA A CA 1
ATOM 789 C C . ALA A 1 103 ? 3.391 0.360 9.198 1.00 86.69 103 ALA A C 1
ATOM 791 O O . ALA A 1 103 ? 3.024 0.858 10.258 1.00 86.69 103 ALA A O 1
ATOM 792 N N . GLY A 1 104 ? 2.714 -0.646 8.634 1.00 86.56 104 GLY A N 1
ATOM 793 C CA . GLY A 1 104 ? 1.481 -1.185 9.196 1.00 86.56 104 GLY A CA 1
ATOM 794 C C . GLY A 1 104 ? 0.290 -0.248 8.994 1.00 86.56 104 GLY A C 1
ATOM 795 O O . GLY A 1 104 ? 0.065 0.238 7.890 1.00 86.56 104 GLY A O 1
ATOM 796 N N . ILE A 1 105 ? -0.498 -0.046 10.051 1.00 89.31 105 ILE A N 1
ATOM 797 C CA . ILE A 1 105 ? -1.687 0.816 10.062 1.00 89.31 105 ILE A CA 1
ATOM 798 C C . ILE A 1 105 ? -1.613 1.750 11.267 1.00 89.31 105 ILE A C 1
ATOM 800 O O . ILE A 1 105 ? -1.164 1.329 12.339 1.00 89.31 105 ILE A O 1
ATOM 804 N N . ALA A 1 106 ? -2.060 2.993 11.097 1.00 87.69 106 ALA A N 1
ATOM 805 C CA . ALA A 1 106 ? -2.137 3.969 12.170 1.00 87.69 106 ALA A CA 1
ATOM 806 C C . ALA A 1 106 ? -2.911 3.405 13.369 1.00 87.69 106 ALA A C 1
ATOM 808 O O . ALA A 1 106 ? -3.989 2.810 13.242 1.00 87.69 106 ALA A O 1
ATOM 809 N N . ASP A 1 107 ? -2.327 3.583 14.551 1.00 77.88 107 ASP A N 1
ATOM 810 C CA . ASP A 1 107 ? -2.916 3.157 15.806 1.00 77.88 107 ASP A CA 1
ATOM 811 C C . ASP A 1 107 ? -3.521 4.360 16.515 1.00 77.88 107 ASP A C 1
ATOM 813 O O . ASP A 1 107 ? -2.822 5.202 17.072 1.00 77.88 107 ASP A O 1
ATOM 817 N N . SER A 1 108 ? -4.843 4.417 16.488 1.00 66.62 108 SER A N 1
ATOM 818 C CA . SER A 1 108 ? -5.614 5.513 17.055 1.00 66.62 108 SER A CA 1
ATOM 819 C C . SER A 1 108 ? -6.247 5.136 18.408 1.00 66.62 108 SER A C 1
ATOM 821 O O . SER A 1 108 ? -6.982 5.919 19.003 1.00 66.62 108 SER A O 1
ATOM 823 N N . GLU A 1 109 ? -6.016 3.918 18.913 1.00 72.19 109 GLU A N 1
ATOM 824 C CA . GLU A 1 109 ? -6.662 3.419 20.130 1.00 72.19 109 GLU A CA 1
ATOM 825 C C . GLU A 1 109 ? -5.793 3.711 21.363 1.00 72.19 109 GLU A C 1
ATOM 827 O O . GLU A 1 109 ? -4.606 3.396 21.406 1.00 72.19 109 GLU A O 1
ATOM 832 N N . ASN A 1 110 ? -6.386 4.262 22.421 1.00 68.31 110 ASN A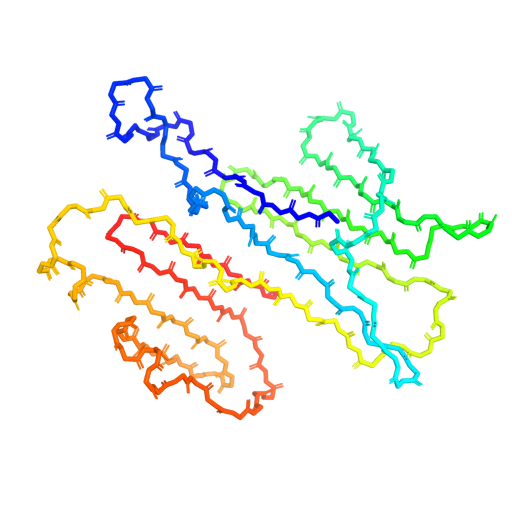 N 1
ATOM 833 C CA . ASN A 1 110 ? -5.684 4.478 23.692 1.00 68.31 110 ASN A CA 1
ATOM 834 C C . ASN A 1 110 ? -5.822 3.263 24.627 1.00 68.31 110 ASN A C 1
ATOM 836 O O . ASN A 1 110 ? -5.003 3.055 25.524 1.00 68.31 110 ASN A O 1
ATOM 840 N N . ASN A 1 111 ? -6.831 2.411 24.411 1.00 75.56 111 ASN A N 1
ATOM 841 C CA . ASN A 1 111 ? -7.074 1.221 25.220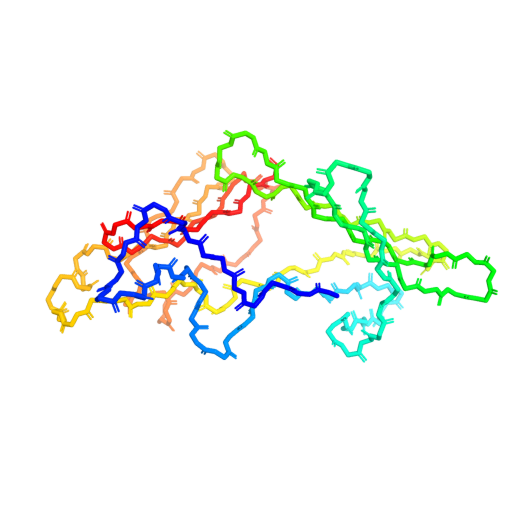 1.00 75.56 111 ASN A CA 1
ATOM 842 C C . ASN A 1 111 ? -6.212 0.019 24.789 1.00 75.56 111 ASN A C 1
ATOM 844 O O . ASN A 1 111 ? -6.493 -0.685 23.817 1.00 75.56 111 ASN A O 1
ATOM 848 N N . THR A 1 112 ? -5.197 -0.291 25.593 1.00 72.06 112 THR A N 1
ATOM 849 C CA . THR A 1 112 ? -4.247 -1.388 25.349 1.00 72.06 112 THR A CA 1
ATOM 850 C C . THR A 1 112 ? -4.864 -2.792 25.396 1.00 72.06 112 THR A C 1
ATOM 852 O O . THR A 1 112 ? -4.339 -3.702 24.750 1.00 72.06 112 THR A O 1
ATOM 855 N N . LYS A 1 113 ? -5.989 -3.004 26.102 1.00 75.00 113 LYS A N 1
ATOM 856 C CA . LYS A 1 113 ? -6.674 -4.312 26.126 1.00 75.00 113 LYS A CA 1
ATOM 857 C C . LYS A 1 113 ? -7.340 -4.618 24.786 1.00 75.00 113 LYS A C 1
ATOM 859 O O . LYS A 1 113 ? -7.190 -5.732 24.283 1.00 75.00 113 LYS A O 1
ATOM 864 N N . SER A 1 114 ? -8.014 -3.630 24.197 1.00 71.06 114 SER A N 1
ATOM 865 C CA . SER A 1 114 ? -8.647 -3.749 22.877 1.00 71.06 114 SER A CA 1
ATOM 866 C C . SER A 1 114 ? -7.605 -4.040 21.794 1.00 71.06 114 SER A C 1
ATOM 868 O O . SER A 1 114 ? -7.800 -4.932 20.973 1.00 71.06 114 SER A O 1
ATOM 870 N N . LYS A 1 115 ? -6.417 -3.415 21.868 1.00 73.31 115 LYS A N 1
ATOM 871 C CA . LYS A 1 115 ? -5.310 -3.674 20.923 1.00 73.31 115 LYS A CA 1
ATOM 872 C C . LYS A 1 115 ? -4.927 -5.150 20.826 1.00 73.31 115 LYS A C 1
ATOM 874 O O . LYS A 1 115 ? -4.788 -5.698 19.735 1.00 73.31 115 LYS A O 1
ATOM 879 N N . ALA A 1 116 ? -4.801 -5.831 21.965 1.00 73.25 116 ALA A N 1
ATOM 880 C CA . ALA A 1 116 ? -4.449 -7.251 21.993 1.00 73.25 116 ALA A CA 1
ATOM 881 C C . ALA A 1 116 ? -5.540 -8.154 21.378 1.00 73.25 116 ALA A C 1
ATOM 883 O O . ALA A 1 116 ? -5.251 -9.259 20.892 1.00 73.25 116 ALA A O 1
ATOM 884 N N . GLN A 1 117 ? -6.796 -7.708 21.410 1.00 76.81 117 GLN A N 1
ATOM 885 C CA . GLN A 1 117 ? -7.944 -8.467 20.930 1.00 76.81 117 GLN A CA 1
ATOM 886 C C . GLN A 1 117 ? -8.266 -8.191 19.466 1.00 76.81 117 GLN A C 1
ATOM 888 O O . GLN A 1 117 ? -8.512 -9.153 18.742 1.00 76.81 117 GLN A O 1
ATOM 893 N N . ASP A 1 118 ? -8.175 -6.949 19.010 1.00 81.88 118 ASP A N 1
ATOM 894 C CA . ASP A 1 118 ? -8.763 -6.551 17.729 1.00 81.88 118 ASP A CA 1
ATOM 895 C C . ASP A 1 118 ? -7.758 -6.563 16.578 1.00 81.88 118 ASP A C 1
ATOM 897 O O . ASP A 1 118 ? -8.122 -6.889 15.442 1.00 81.88 118 ASP A O 1
ATOM 901 N N . TYR A 1 119 ? -6.479 -6.314 16.877 1.00 89.38 119 TYR A N 1
ATOM 902 C CA . TYR A 1 119 ? -5.465 -6.100 15.854 1.00 89.38 119 TYR A CA 1
ATOM 903 C C . TYR A 1 119 ? -4.980 -7.430 15.284 1.00 89.38 119 TYR A C 1
ATOM 905 O O . TYR A 1 119 ? -4.595 -8.355 16.023 1.00 89.38 119 TYR A O 1
ATOM 913 N N . ARG A 1 120 ? -5.013 -7.540 13.957 1.00 91.88 120 ARG A N 1
ATOM 914 C CA . ARG A 1 120 ? -4.727 -8.779 13.228 1.00 91.88 120 ARG A CA 1
ATOM 915 C C . ARG A 1 120 ? -3.938 -8.507 11.958 1.00 91.88 120 ARG A C 1
ATOM 917 O O . ARG A 1 120 ? -4.168 -7.511 11.283 1.00 91.88 120 ARG A O 1
ATOM 924 N N . PHE A 1 121 ? -3.045 -9.433 11.644 1.00 92.69 121 PHE A N 1
ATOM 925 C CA . PHE A 1 121 ? -2.472 -9.598 10.322 1.00 92.69 121 PHE A CA 1
ATOM 926 C C . PHE A 1 121 ? -3.124 -10.813 9.669 1.00 92.69 121 PHE A C 1
ATOM 928 O O . PHE A 1 121 ? -3.228 -11.874 10.293 1.00 92.69 121 PHE A O 1
ATOM 935 N N . TYR A 1 122 ? -3.548 -10.642 8.428 1.00 94.12 122 TYR A N 1
ATOM 936 C CA . TYR A 1 122 ? -4.102 -11.691 7.596 1.00 94.12 122 TYR A CA 1
ATOM 937 C C . TYR A 1 122 ? -3.247 -11.851 6.346 1.00 94.12 122 TYR A C 1
ATOM 939 O O . TYR A 1 122 ? -2.822 -10.858 5.758 1.00 94.12 122 TYR A O 1
ATOM 947 N N . LEU A 1 123 ? -3.040 -13.092 5.928 1.00 93.94 123 LEU A N 1
ATOM 948 C CA . LEU A 1 123 ? -2.398 -13.432 4.666 1.00 93.94 123 LEU A CA 1
ATOM 949 C C . LEU A 1 123 ? -3.202 -14.548 4.013 1.00 93.94 123 LEU A C 1
ATOM 951 O O . LEU A 1 123 ? -3.391 -15.596 4.626 1.00 93.94 123 LEU A O 1
ATOM 955 N N . HIS A 1 124 ? -3.665 -14.309 2.794 1.00 95.38 124 HIS A N 1
ATOM 956 C CA . HIS A 1 124 ? -4.279 -15.314 1.945 1.00 95.38 124 HIS A CA 1
ATOM 957 C C . HIS A 1 124 ? -3.307 -15.665 0.822 1.00 95.38 124 HIS A C 1
ATOM 959 O O . HIS A 1 124 ? -3.026 -14.843 -0.056 1.00 95.38 124 HI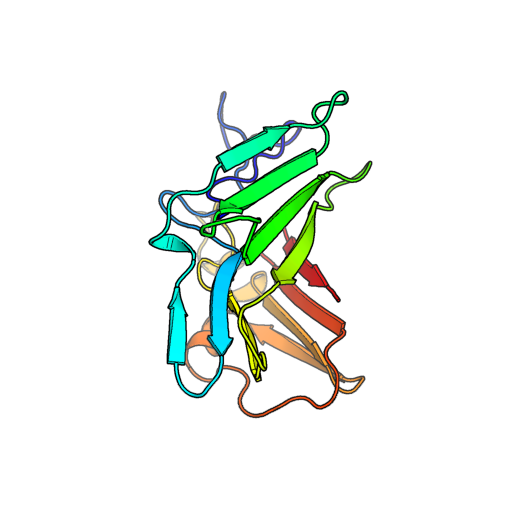S A O 1
ATOM 965 N N . ALA A 1 125 ? -2.765 -16.873 0.903 1.00 94.38 125 ALA A N 1
ATOM 966 C CA . ALA A 1 125 ? -1.753 -17.401 0.003 1.00 94.38 125 ALA A CA 1
ATOM 967 C C . ALA A 1 125 ? -1.901 -18.925 -0.067 1.00 94.38 125 ALA A C 1
ATOM 969 O O . ALA A 1 125 ? -2.309 -19.542 0.914 1.00 94.38 125 ALA A O 1
ATOM 970 N N . ASP A 1 126 ? -1.603 -19.529 -1.217 1.00 93.31 126 ASP A N 1
ATOM 971 C CA . ASP A 1 126 ? -1.702 -20.985 -1.425 1.00 93.31 126 ASP A CA 1
ATOM 972 C C . ASP A 1 126 ? -3.074 -21.585 -1.055 1.00 93.31 126 ASP A C 1
ATOM 974 O O . ASP A 1 126 ? -3.174 -22.711 -0.579 1.00 93.31 126 ASP A O 1
ATOM 978 N N . ASN A 1 127 ? -4.147 -20.821 -1.312 1.00 91.81 127 ASN A N 1
ATOM 979 C CA . ASN A 1 127 ? -5.541 -21.116 -0.941 1.00 91.81 127 ASN A CA 1
ATOM 980 C C . ASN A 1 127 ? -5.809 -21.254 0.570 1.00 91.81 127 ASN A C 1
ATOM 982 O O . ASN A 1 127 ? -6.888 -21.700 0.957 1.00 91.81 127 ASN A O 1
ATOM 986 N N . ASP A 1 128 ? -4.875 -20.819 1.417 1.00 93.88 128 ASP A N 1
ATOM 987 C CA . ASP A 1 128 ? -5.007 -20.833 2.869 1.00 93.88 128 ASP A CA 1
ATOM 988 C C . ASP A 1 128 ? -5.002 -19.417 3.451 1.00 93.88 128 ASP A C 1
ATOM 990 O O . ASP A 1 128 ? -4.309 -18.512 2.980 1.00 93.88 128 ASP A O 1
ATOM 994 N N . ILE A 1 129 ? -5.783 -19.220 4.518 1.00 94.75 129 ILE A N 1
ATOM 995 C CA . ILE A 1 129 ? -5.833 -17.955 5.259 1.00 94.75 129 ILE A CA 1
ATOM 996 C C . ILE A 1 129 ? -5.091 -18.111 6.581 1.00 94.75 129 ILE A C 1
ATOM 998 O O . ILE A 1 129 ? -5.558 -18.751 7.526 1.00 94.75 129 ILE A O 1
ATOM 1002 N N . LEU A 1 130 ? -3.957 -17.430 6.680 1.00 93.88 130 LEU A N 1
ATOM 1003 C CA . LEU A 1 130 ? -3.218 -17.254 7.915 1.00 93.88 130 LEU A CA 1
ATOM 1004 C C . LEU A 1 130 ? -3.760 -16.038 8.673 1.00 93.88 130 LEU A C 1
ATOM 1006 O O . LEU A 1 130 ? -3.835 -14.936 8.136 1.00 93.88 130 LEU A O 1
ATOM 1010 N N . ASN A 1 131 ? -4.110 -16.232 9.944 1.00 93.69 131 ASN A N 1
ATOM 1011 C CA . ASN A 1 131 ? -4.603 -15.181 10.836 1.00 93.69 131 ASN A CA 1
ATOM 1012 C C . ASN A 1 131 ? -3.716 -15.090 12.082 1.00 93.69 131 ASN A C 1
ATOM 1014 O O . ASN A 1 131 ? -3.694 -15.994 12.922 1.00 93.69 131 ASN A O 1
ATOM 1018 N N . ILE A 1 132 ? -2.992 -13.981 12.216 1.00 91.38 132 ILE A N 1
ATOM 1019 C CA . ILE A 1 132 ? -2.019 -13.757 13.283 1.00 91.38 132 ILE A CA 1
ATOM 1020 C C . ILE A 1 132 ? -2.426 -12.534 14.106 1.00 91.38 132 ILE A C 1
ATOM 1022 O O . ILE A 1 132 ? -2.718 -11.461 13.586 1.00 91.38 132 ILE A O 1
ATOM 1026 N N . LYS A 1 133 ? -2.393 -12.659 15.438 1.00 89.06 133 LYS A N 1
ATOM 1027 C CA . LYS A 1 133 ? -2.458 -11.485 16.325 1.00 89.06 133 LYS A CA 1
ATOM 1028 C C . LYS A 1 133 ? -1.206 -10.636 16.120 1.00 89.06 133 LYS A C 1
ATOM 1030 O O . LYS A 1 133 ? -0.117 -11.195 16.216 1.00 89.06 133 LYS A O 1
ATOM 1035 N N . LEU A 1 134 ? -1.323 -9.315 15.948 1.00 84.38 134 LEU A N 1
ATOM 1036 C CA . LEU A 1 134 ? -0.140 -8.464 15.713 1.00 84.38 134 LEU A CA 1
ATOM 1037 C C . LEU A 1 134 ? 0.941 -8.610 16.797 1.00 84.38 134 LEU A C 1
ATOM 1039 O O . LEU A 1 134 ? 2.125 -8.638 16.481 1.00 84.38 134 LEU A O 1
ATOM 1043 N N . SER A 1 135 ? 0.555 -8.840 18.057 1.00 81.62 135 SER A N 1
ATOM 1044 C CA . SER A 1 135 ? 1.497 -9.104 19.159 1.00 81.62 135 SER A CA 1
ATOM 1045 C C . SER A 1 135 ? 2.377 -10.348 18.972 1.00 81.62 135 SER A C 1
ATOM 1047 O O . SER A 1 135 ? 3.416 -10.475 19.621 1.00 81.62 135 SER A O 1
ATOM 1049 N N . LYS A 1 136 ? 1.966 -11.282 18.108 1.00 85.56 136 LYS A N 1
ATOM 1050 C CA . LYS A 1 136 ? 2.742 -12.465 17.724 1.00 85.56 136 LYS A CA 1
ATOM 1051 C C . LYS A 1 136 ? 3.520 -12.265 16.427 1.00 85.56 136 LYS A C 1
ATOM 1053 O O . LYS A 1 136 ? 4.482 -12.996 16.232 1.00 85.56 136 LYS A O 1
ATOM 1058 N N . LEU A 1 137 ? 3.155 -11.295 15.588 1.00 83.75 137 LEU A N 1
ATOM 1059 C CA . LEU A 1 137 ? 3.777 -11.085 14.279 1.00 83.75 137 LEU A CA 1
ATOM 1060 C C . LEU A 1 137 ? 5.268 -10.746 14.400 1.00 83.75 137 LEU A C 1
ATOM 1062 O O . LEU A 1 137 ? 6.076 -11.321 13.690 1.00 83.75 137 LEU A O 1
ATOM 1066 N N . GLY A 1 138 ? 5.647 -9.893 15.357 1.00 78.50 138 GLY A N 1
ATOM 1067 C CA . GLY A 1 138 ? 7.059 -9.565 15.593 1.00 78.50 138 GLY A CA 1
ATOM 1068 C C . GLY A 1 138 ? 7.888 -10.715 16.181 1.00 78.50 138 GLY A C 1
ATOM 1069 O O . GLY A 1 138 ? 9.109 -10.684 16.110 1.00 78.50 138 GLY A O 1
ATOM 1070 N N . LYS A 1 139 ? 7.241 -11.730 16.771 1.00 84.31 139 LYS A N 1
ATOM 1071 C CA . LYS A 1 139 ? 7.924 -12.901 17.350 1.00 84.31 139 LYS A CA 1
ATOM 1072 C C . LYS A 1 139 ? 8.010 -14.053 16.355 1.00 84.31 139 LYS A C 1
ATOM 1074 O O . LYS A 1 139 ? 9.056 -14.672 16.229 1.00 84.31 139 LYS A O 1
ATOM 1079 N N . ASN A 1 140 ? 6.903 -14.310 15.664 1.00 84.50 140 ASN A N 1
ATOM 1080 C CA . ASN A 1 140 ? 6.724 -15.398 14.713 1.00 84.50 140 ASN A CA 1
ATOM 1081 C C . ASN A 1 140 ? 6.111 -14.835 13.419 1.00 84.50 140 ASN A C 1
ATOM 1083 O O . ASN A 1 140 ? 4.925 -15.069 13.155 1.00 84.50 140 ASN A O 1
ATOM 1087 N N . PRO A 1 141 ? 6.868 -14.043 12.644 1.00 84.00 141 PRO A N 1
ATOM 1088 C CA . PRO A 1 141 ? 6.396 -13.592 11.343 1.00 84.00 141 PRO A CA 1
ATOM 1089 C C . PRO A 1 141 ? 6.181 -14.806 10.424 1.00 84.00 141 PRO A C 1
ATOM 1091 O O . PRO A 1 141 ? 6.918 -15.786 10.559 1.00 84.00 141 PRO A O 1
ATOM 1094 N N . PRO A 1 142 ? 5.212 -14.772 9.489 1.00 84.56 142 PRO A N 1
ATOM 1095 C CA . PRO A 1 142 ? 5.124 -15.781 8.437 1.00 84.56 142 PRO A CA 1
ATOM 1096 C C . PRO A 1 142 ? 6.490 -15.925 7.756 1.00 84.56 142 PRO A C 1
ATOM 1098 O O . PRO A 1 142 ? 7.139 -14.921 7.463 1.00 84.56 142 PRO A O 1
ATOM 1101 N N . GLN A 1 143 ? 6.957 -17.158 7.580 1.00 82.25 143 GLN A N 1
ATOM 1102 C CA . GLN A 1 143 ? 8.250 -17.469 6.971 1.00 82.25 143 GLN A CA 1
ATOM 1103 C C . GLN A 1 143 ? 8.043 -18.363 5.755 1.00 82.25 143 GLN A C 1
ATOM 1105 O O . GLN A 1 143 ? 7.092 -19.141 5.709 1.00 82.25 143 GLN A O 1
ATOM 1110 N N . GLY A 1 144 ? 8.997 -18.301 4.830 1.00 81.19 144 GLY A N 1
ATOM 1111 C CA . GLY A 1 144 ? 9.018 -19.131 3.633 1.00 81.19 144 GLY A CA 1
ATOM 1112 C C . GLY A 1 144 ? 8.534 -18.398 2.389 1.00 81.19 144 GLY A C 1
ATOM 1113 O O . GLY A 1 144 ? 8.305 -17.189 2.395 1.00 81.19 144 GLY A O 1
ATOM 1114 N N . SER A 1 145 ? 8.433 -19.158 1.307 1.00 83.31 145 SER A N 1
ATOM 1115 C CA . SER A 1 145 ? 7.930 -18.696 0.018 1.00 83.31 145 SER A CA 1
ATOM 1116 C C . SER A 1 145 ? 6.538 -19.264 -0.198 1.00 83.31 145 SER A C 1
ATOM 1118 O O . SER A 1 145 ? 6.308 -20.439 0.082 1.00 83.31 145 SER A O 1
ATOM 1120 N N . TYR A 1 146 ? 5.642 -18.434 -0.717 1.00 86.31 146 TYR A N 1
ATOM 1121 C CA . TYR A 1 146 ? 4.309 -18.845 -1.139 1.00 86.31 146 TYR A CA 1
ATOM 1122 C C . TYR A 1 146 ? 4.307 -19.020 -2.652 1.00 86.31 146 TYR A C 1
ATOM 1124 O O . TYR A 1 146 ? 4.940 -18.233 -3.360 1.00 86.31 146 TYR A O 1
ATOM 1132 N N . SER A 1 147 ? 3.636 -20.058 -3.146 1.00 87.69 147 SER A N 1
ATOM 1133 C CA . SER A 1 147 ? 3.565 -20.319 -4.591 1.00 87.69 147 SER A CA 1
ATOM 1134 C C . SER A 1 147 ? 2.535 -19.432 -5.293 1.00 87.69 147 SER A C 1
ATOM 1136 O O . SER A 1 147 ? 2.663 -19.140 -6.479 1.00 87.69 147 SER A O 1
ATOM 1138 N N . SER A 1 148 ? 1.543 -18.971 -4.537 1.00 90.56 148 SER A N 1
ATOM 1139 C CA . SER A 1 148 ? 0.504 -18.040 -4.947 1.00 90.56 148 SER A CA 1
ATOM 1140 C C . SER A 1 148 ? 0.200 -17.073 -3.813 1.00 90.56 148 SER A C 1
ATOM 1142 O O . SER A 1 148 ? 0.059 -17.465 -2.653 1.00 90.56 148 SER A O 1
ATOM 1144 N N . PHE A 1 149 ? 0.077 -15.801 -4.159 1.00 90.75 149 PHE A N 1
ATOM 1145 C CA . PHE A 1 149 ? -0.401 -14.754 -3.275 1.00 90.75 149 PHE A CA 1
ATOM 1146 C C . PHE A 1 149 ? -1.769 -14.286 -3.780 1.00 90.75 149 PHE A C 1
ATOM 1148 O O . PHE A 1 149 ? -2.028 -14.296 -4.977 1.00 90.75 149 PHE A O 1
ATOM 1155 N N . ALA A 1 150 ? -2.674 -13.926 -2.872 1.00 93.81 150 ALA A N 1
ATOM 1156 C CA . ALA A 1 150 ? -3.957 -13.337 -3.249 1.00 93.81 150 ALA A CA 1
ATOM 1157 C C . ALA A 1 150 ? -4.140 -11.969 -2.597 1.00 93.81 150 ALA A C 1
ATOM 1159 O O . ALA A 1 150 ? -4.444 -10.987 -3.270 1.00 93.81 150 ALA A O 1
ATOM 1160 N N . TRP A 1 151 ? -3.973 -11.898 -1.275 1.00 94.81 151 TRP A N 1
ATOM 1161 C CA . TRP A 1 151 ? -4.014 -10.637 -0.543 1.00 94.81 151 TRP A CA 1
ATOM 1162 C C . TRP A 1 151 ? -3.379 -10.769 0.844 1.00 94.81 151 TRP A C 1
ATOM 1164 O O . TRP A 1 151 ? -3.305 -11.850 1.428 1.00 94.81 151 TRP A O 1
ATOM 1174 N N . ALA A 1 152 ? -2.960 -9.641 1.404 1.00 93.50 152 ALA A N 1
ATOM 1175 C CA . ALA A 1 152 ? -2.566 -9.513 2.801 1.00 93.50 152 ALA A CA 1
ATOM 1176 C C . ALA A 1 152 ? -3.210 -8.266 3.397 1.00 93.50 152 ALA A C 1
ATOM 1178 O O . ALA A 1 152 ? -3.436 -7.284 2.694 1.00 93.50 152 ALA A O 1
ATOM 1179 N N . ALA A 1 153 ? -3.510 -8.297 4.692 1.00 93.88 153 ALA A N 1
ATOM 1180 C CA . ALA A 1 153 ? -4.174 -7.189 5.358 1.00 93.88 153 ALA A CA 1
ATOM 1181 C C . ALA A 1 153 ? -3.684 -6.987 6.790 1.00 93.88 153 ALA A C 1
ATOM 1183 O O . ALA A 1 153 ? -3.492 -7.943 7.545 1.00 93.88 153 ALA A O 1
ATOM 1184 N N . VAL A 1 154 ? -3.558 -5.723 7.184 1.00 92.12 154 VAL A N 1
ATOM 1185 C CA . VAL A 1 154 ? -3.381 -5.303 8.574 1.00 92.12 154 VAL A CA 1
ATOM 1186 C C . VAL A 1 154 ? -4.672 -4.635 9.020 1.00 92.12 154 VAL A C 1
ATOM 1188 O O . VAL A 1 154 ? -5.119 -3.650 8.437 1.00 92.12 154 VAL A O 1
ATOM 1191 N N . ARG A 1 155 ? -5.278 -5.189 10.066 1.00 91.75 155 ARG A N 1
ATOM 1192 C CA . ARG A 1 155 ? -6.550 -4.736 10.622 1.00 91.75 155 ARG A CA 1
ATOM 1193 C C . ARG A 1 155 ? -6.331 -4.145 12.011 1.00 91.75 155 ARG A C 1
ATOM 1195 O O . ARG A 1 155 ? -5.763 -4.826 12.869 1.00 91.75 155 ARG A O 1
ATOM 1202 N N . SER A 1 156 ? -6.819 -2.927 12.230 1.00 89.81 156 SER A N 1
ATOM 1203 C CA . SER A 1 156 ? -6.966 -2.300 13.548 1.00 89.81 156 SER A CA 1
ATOM 1204 C C . SER A 1 156 ? -8.354 -2.606 14.134 1.00 89.81 156 SER A C 1
ATOM 1206 O O . SER A 1 156 ? -8.990 -3.596 13.776 1.00 89.81 156 SER A O 1
ATOM 1208 N N . LYS A 1 157 ? -8.847 -1.797 15.073 1.00 86.75 157 LYS A N 1
ATOM 1209 C CA . LYS A 1 157 ? -10.198 -1.974 15.621 1.00 86.75 157 LYS A CA 1
ATOM 1210 C C . LYS A 1 157 ? -11.302 -1.626 14.619 1.00 86.75 157 LYS A C 1
ATOM 1212 O O . LYS A 1 157 ? -12.309 -2.327 14.566 1.00 86.75 157 LYS A O 1
ATOM 1217 N N . TYR A 1 158 ? -11.104 -0.563 13.840 1.00 89.06 158 TYR A N 1
ATOM 1218 C CA . TYR A 1 158 ? -12.130 -0.012 12.947 1.00 89.06 158 TYR A CA 1
ATOM 1219 C C . TYR A 1 158 ? -11.725 -0.020 11.473 1.00 89.06 158 TYR A C 1
ATOM 1221 O O . TYR A 1 158 ? -12.597 -0.022 10.611 1.00 89.06 158 TYR A O 1
ATOM 1229 N N . PHE A 1 159 ? -10.424 -0.060 11.174 1.00 92.19 159 PHE A N 1
ATOM 1230 C CA . PHE A 1 159 ? -9.913 0.114 9.818 1.00 92.19 159 PHE A CA 1
ATOM 1231 C C . PHE A 1 159 ? -9.026 -1.055 9.394 1.00 92.19 159 PHE A C 1
ATOM 1233 O O . PHE A 1 159 ? -8.449 -1.765 10.221 1.00 92.19 159 PHE A O 1
ATOM 1240 N N . THR A 1 160 ? -8.930 -1.260 8.084 1.00 93.44 160 THR A N 1
ATOM 1241 C CA . THR A 1 160 ? -8.075 -2.279 7.473 1.00 93.44 160 THR A CA 1
ATOM 1242 C C . THR A 1 160 ? -7.337 -1.658 6.304 1.00 93.44 160 THR A C 1
ATOM 1244 O O . THR A 1 160 ? -7.971 -1.043 5.453 1.00 93.44 160 THR A O 1
ATOM 1247 N N . ILE A 1 161 ? -6.025 -1.868 6.237 1.00 93.38 161 ILE A N 1
ATOM 1248 C CA . ILE A 1 161 ? -5.257 -1.684 5.005 1.00 93.38 161 ILE A CA 1
ATOM 1249 C C . ILE A 1 161 ? -5.005 -3.074 4.439 1.00 93.38 161 ILE A C 1
ATOM 1251 O O . ILE A 1 161 ? -4.521 -3.956 5.153 1.00 93.38 161 ILE A O 1
ATOM 1255 N N . ALA A 1 162 ? -5.337 -3.269 3.167 1.00 93.88 162 ALA A N 1
ATOM 1256 C CA . ALA A 1 162 ? -5.087 -4.509 2.456 1.00 93.88 162 ALA A CA 1
ATOM 1257 C C . ALA A 1 162 ? -4.340 -4.237 1.151 1.00 93.88 162 ALA A C 1
ATOM 1259 O O . ALA A 1 162 ? -4.578 -3.233 0.486 1.00 93.88 162 ALA A O 1
ATOM 1260 N N . ILE A 1 163 ? -3.459 -5.162 0.790 1.00 92.25 163 ILE A N 1
ATOM 1261 C CA . ILE A 1 163 ? -2.878 -5.269 -0.543 1.00 92.25 163 ILE A CA 1
ATOM 1262 C C . ILE A 1 163 ? -3.419 -6.534 -1.193 1.00 92.25 163 ILE A C 1
ATOM 1264 O O . ILE A 1 163 ? -3.552 -7.569 -0.536 1.00 92.25 163 ILE A O 1
ATOM 1268 N N . LYS A 1 164 ? -3.744 -6.433 -2.474 1.00 92.81 164 LYS A N 1
ATOM 1269 C CA . LYS A 1 164 ? -4.316 -7.502 -3.279 1.00 92.81 164 LYS A CA 1
ATOM 1270 C C . LYS A 1 164 ? -3.634 -7.503 -4.646 1.00 92.81 164 LYS A C 1
ATOM 1272 O O . LYS A 1 164 ? -3.330 -6.424 -5.154 1.00 92.81 164 LYS A O 1
ATOM 1277 N N . GLU A 1 165 ? -3.411 -8.699 -5.185 1.00 85.19 165 GLU A N 1
ATOM 1278 C CA . GLU A 1 165 ? -2.985 -8.922 -6.575 1.00 85.19 165 GLU A CA 1
ATOM 1279 C C . GLU A 1 165 ? -4.169 -8.894 -7.558 1.00 85.19 165 GLU A C 1
ATOM 1281 O O . GLU A 1 165 ? -5.281 -9.370 -7.202 1.00 85.19 165 GLU A O 1
#

Radius of gyration: 17.79 Å; chains: 1; bounding box: 38×40×50 Å

Foldseek 3Di:
DWDQWDFDPVAALDVVHTDTFFAHPDTWFFKWWDDPNDIDGPVVDQWDWDADPVNFKIKTFDDDPPGGQKIWMWGDDPDRDIDIDIDGPPRHDTPDMDTGPPSFTYDSDPDPVLLQVWWWKWWCAPNDIDIDRPVCCVVDPDDDDGPGGAKIWITGNPDIDMDGD

Sequence (165 aa):
AVINSIELKDFDFGPELKVDLIPEQAQILNSIVYSGGESIDLSTHNFISEVDSTSNSVTFSLQGQNDAIIQRSYRLDDQYGIHTDISVNSMGSINGVRLDLSAGIADSENNTKSKAQDYRFYLHADNDILNIKLSKLGKNPPQGSYSSFAWAAVRSKYFTIAIKE

Secondary structure (DSSP, 8-state):
--B---EEEEEEEETTEEEESSPTT--B-EEEEEETTEEEEGGGS--EEEE-TTSSEEEEEEE-SSSEEEEEEEEE-SSS-EEEEEEE-SSS-EEEEEEE-TT--------HHHHHHH-EEEEEETTEEEEEEHHHHTTS---S--S-EEEEEEE-SS-EEEEE-